Protein AF-A0AAV7RLX1-F1 (afdb_monomer)

Sequence (54 aa):
TFIYSLFTRGRPAPLQIVIMAVIFCSYNGFLQGHCMVYNAKYSDGWYMDMRFLS

Radius of gyration: 17.41 Å; Cα contacts (8 Å, |Δi|>4): 7; chains: 1; bounding box: 28×23×42 Å

Structure (mmCIF, N/CA/C/O backbone):
data_AF-A0AAV7RLX1-F1
#
_entry.id   AF-A0AAV7RLX1-F1
#
loop_
_atom_site.group_PDB
_atom_site.id
_atom_site.type_symbol
_atom_site.label_atom_id
_atom_site.label_alt_id
_atom_site.label_comp_id
_atom_site.label_asym_id
_atom_site.label_entity_id
_atom_site.label_seq_id
_atom_site.pdbx_PDB_ins_code
_atom_site.Cartn_x
_atom_site.Cartn_y
_atom_site.Cartn_z
_atom_site.occupancy
_atom_site.B_iso_or_equiv
_atom_site.auth_seq_id
_atom_site.auth_comp_id
_atom_site.auth_asym_id
_atom_site.auth_atom_id
_atom_site.pdbx_PDB_model_num
ATOM 1 N N . THR A 1 1 ? -1.595 7.560 4.333 1.00 55.03 1 THR A N 1
ATOM 2 C CA . THR A 1 1 ? -2.135 7.051 5.614 1.00 55.03 1 THR A CA 1
ATOM 3 C C . THR A 1 1 ? -1.608 7.790 6.834 1.00 55.03 1 THR A C 1
ATOM 5 O O . THR A 1 1 ? -2.430 8.204 7.628 1.00 55.03 1 THR A O 1
ATOM 8 N N . PHE A 1 2 ? -0.298 8.038 6.973 1.00 52.88 2 PHE A N 1
ATOM 9 C CA . PHE A 1 2 ? 0.282 8.584 8.214 1.00 52.88 2 PHE A CA 1
ATOM 10 C C . PHE A 1 2 ? -0.166 10.000 8.615 1.00 52.88 2 PHE A C 1
ATOM 12 O O . 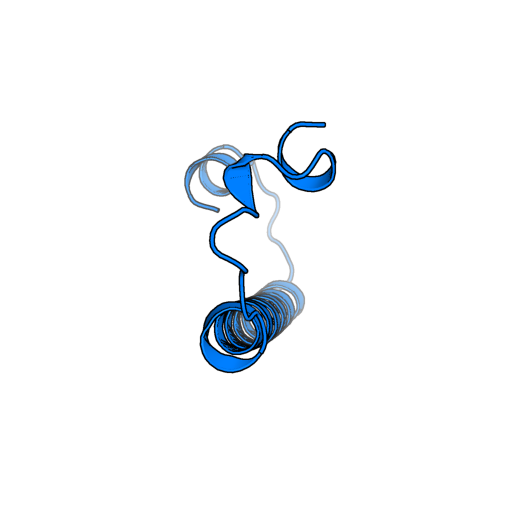PHE A 1 2 ? -0.417 10.235 9.786 1.00 52.88 2 PHE A O 1
ATOM 19 N N . ILE A 1 3 ? -0.311 10.939 7.676 1.00 59.53 3 ILE A N 1
ATOM 20 C CA . ILE A 1 3 ? -0.621 12.339 8.029 1.00 59.53 3 ILE A CA 1
ATOM 21 C C . ILE A 1 3 ? -2.121 12.539 8.320 1.00 59.53 3 ILE A C 1
ATOM 23 O O . ILE A 1 3 ? -2.483 13.173 9.306 1.00 59.53 3 ILE A O 1
AT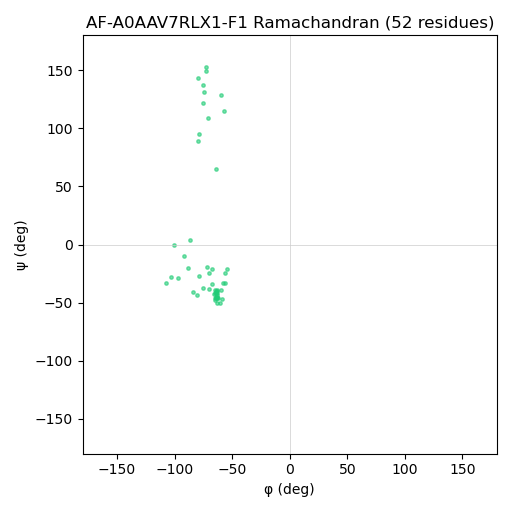OM 27 N N . TYR A 1 4 ? -3.008 11.959 7.502 1.00 56.12 4 TYR A N 1
ATOM 28 C CA . TYR A 1 4 ? -4.456 12.177 7.624 1.00 56.12 4 TYR A CA 1
ATOM 29 C C . TYR A 1 4 ? -5.085 11.408 8.800 1.00 56.12 4 TYR A C 1
ATOM 31 O O . TYR A 1 4 ? -5.937 11.960 9.487 1.00 56.12 4 TYR A O 1
ATOM 39 N N . SER A 1 5 ? -4.643 10.176 9.104 1.00 59.22 5 SER A N 1
ATOM 40 C CA . SER A 1 5 ? -5.208 9.390 10.220 1.00 59.22 5 SER A CA 1
ATOM 41 C C . SER A 1 5 ? -4.844 9.935 11.605 1.00 59.22 5 SER A C 1
ATOM 43 O O . SER A 1 5 ? -5.558 9.681 12.569 1.00 59.22 5 SER A O 1
ATOM 45 N N . LEU A 1 6 ? -3.730 10.669 11.719 1.00 54.19 6 LEU A N 1
ATOM 46 C CA . LEU A 1 6 ? -3.309 11.316 12.966 1.00 54.19 6 LEU A CA 1
ATOM 47 C C . LEU A 1 6 ? -4.086 12.612 13.239 1.00 54.19 6 LEU A C 1
ATOM 49 O O . LEU A 1 6 ? -4.263 12.985 14.394 1.00 54.19 6 LEU A O 1
ATOM 53 N N . PHE A 1 7 ? -4.577 13.278 12.189 1.00 56.94 7 PHE A N 1
ATOM 54 C CA . PHE A 1 7 ? -5.340 14.526 12.301 1.00 56.94 7 PHE A CA 1
ATOM 55 C C . PHE A 1 7 ? -6.857 14.327 12.391 1.00 56.94 7 PHE A C 1
ATOM 57 O O . PHE A 1 7 ? -7.591 15.269 12.700 1.00 56.94 7 PHE A O 1
ATOM 64 N N . THR A 1 8 ? -7.362 13.116 12.159 1.00 62.56 8 THR A N 1
ATOM 65 C CA . THR A 1 8 ? -8.779 12.825 12.378 1.00 62.56 8 THR A CA 1
ATOM 66 C C . THR A 1 8 ? -9.093 12.800 13.879 1.00 62.56 8 THR A C 1
ATOM 68 O O . THR A 1 8 ? -8.721 11.857 14.572 1.00 62.56 8 THR A O 1
ATOM 71 N N . ARG A 1 9 ? -9.824 13.810 14.385 1.00 58.19 9 ARG A N 1
ATOM 72 C CA . ARG A 1 9 ? -10.503 13.825 15.709 1.00 58.19 9 ARG A CA 1
ATOM 73 C C . ARG A 1 9 ? -11.607 12.747 15.765 1.00 58.19 9 ARG A C 1
ATOM 75 O O . ARG A 1 9 ? -12.795 13.062 15.781 1.00 58.19 9 ARG A O 1
ATOM 82 N N . GLY A 1 10 ? -11.223 11.474 15.685 1.00 64.19 10 GLY A N 1
ATOM 83 C CA . GLY A 1 10 ? -12.119 10.353 15.394 1.00 64.19 10 GLY A CA 1
ATOM 84 C C . GLY A 1 10 ? -13.028 9.931 16.554 1.00 64.19 10 GLY A C 1
ATOM 85 O O . GLY A 1 10 ? -12.585 9.800 17.691 1.00 64.19 10 GLY A O 1
ATOM 86 N N . ARG A 1 11 ? -14.302 9.650 16.238 1.00 67.25 11 ARG A N 1
ATOM 87 C CA . ARG A 1 11 ? -15.177 8.774 17.041 1.00 67.25 11 ARG A CA 1
ATOM 88 C C . ARG A 1 11 ? -14.743 7.310 16.858 1.00 67.25 11 ARG A C 1
ATOM 90 O O . ARG A 1 11 ? -14.211 6.996 15.793 1.00 67.25 11 ARG A O 1
ATOM 97 N N . PRO A 1 12 ? -14.974 6.417 17.841 1.00 65.75 12 PRO A N 1
ATOM 98 C CA . PRO A 1 12 ? -14.581 5.015 17.732 1.00 65.75 12 PRO A CA 1
ATOM 99 C C . PRO A 1 12 ? -15.225 4.381 16.495 1.00 65.75 12 PRO A C 1
ATOM 101 O O . PRO A 1 12 ? -16.448 4.290 16.390 1.00 65.75 12 PRO A O 1
ATOM 104 N N . ALA A 1 13 ? -14.387 3.987 15.537 1.00 67.25 13 ALA A N 1
ATOM 105 C CA . ALA A 1 13 ? -14.815 3.253 14.360 1.00 67.25 13 ALA A CA 1
ATOM 106 C C . ALA A 1 13 ? -14.991 1.766 14.722 1.00 67.25 13 ALA A C 1
ATOM 108 O O . ALA A 1 13 ? -14.196 1.234 15.502 1.00 67.25 13 ALA A O 1
ATOM 109 N N . PRO A 1 14 ? -15.994 1.068 14.164 1.00 79.75 14 PRO A N 1
ATOM 110 C CA . PRO A 1 14 ? -16.187 -0.356 14.417 1.00 79.75 14 PRO A CA 1
ATOM 111 C C . PRO A 1 14 ? -14.958 -1.160 13.977 1.00 79.75 14 PRO A C 1
ATOM 113 O O . PRO A 1 14 ? -14.523 -1.054 12.828 1.00 79.75 14 PRO A O 1
ATOM 116 N N . LEU A 1 15 ? -14.427 -2.007 14.865 1.00 76.19 15 LEU A N 1
ATOM 117 C CA . LEU A 1 15 ? -13.222 -2.812 14.604 1.00 76.19 15 LEU A C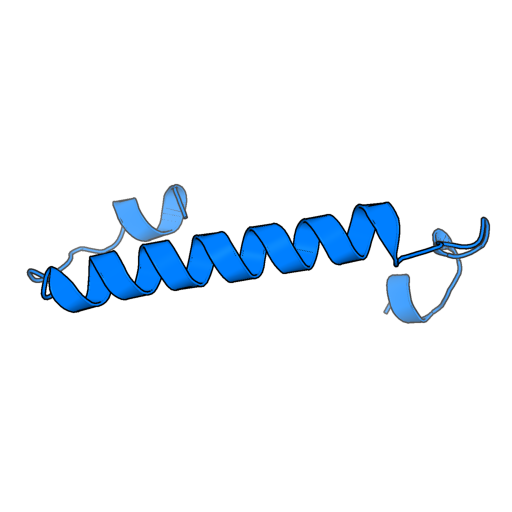A 1
ATOM 118 C C . LEU A 1 15 ? -13.355 -3.692 13.351 1.00 76.19 15 LEU A C 1
ATOM 120 O O . LEU A 1 15 ? -12.388 -3.870 12.615 1.00 76.19 15 LEU A O 1
ATOM 124 N N . GLN A 1 16 ? -14.564 -4.180 13.059 1.00 78.56 16 GLN A N 1
ATOM 125 C CA . GLN A 1 16 ? -14.850 -4.968 11.857 1.00 78.56 16 GLN A CA 1
ATOM 126 C C . GLN A 1 16 ? -14.549 -4.193 10.565 1.00 78.56 16 GLN A C 1
ATOM 128 O O . GLN A 1 16 ? -13.991 -4.758 9.628 1.00 78.56 16 GLN A O 1
ATOM 133 N N . ILE A 1 17 ? -14.858 -2.893 10.525 1.00 81.44 17 ILE A N 1
ATOM 134 C CA . ILE A 1 17 ? -14.607 -2.046 9.352 1.00 81.44 17 ILE A CA 1
ATOM 135 C C . ILE A 1 17 ? -13.106 -1.810 9.183 1.00 81.44 17 ILE A C 1
ATOM 137 O O . ILE A 1 17 ? -12.607 -1.845 8.063 1.00 81.44 17 ILE A O 1
ATOM 141 N N . VAL A 1 18 ? -12.371 -1.634 10.285 1.00 81.25 18 VAL A N 1
ATOM 142 C CA . VAL A 1 18 ? -10.912 -1.458 10.249 1.00 81.25 18 VAL A CA 1
ATOM 143 C C . VAL A 1 18 ? -10.226 -2.716 9.720 1.00 81.25 18 VAL A C 1
ATOM 145 O O . VAL A 1 18 ? -9.381 -2.615 8.837 1.00 81.25 18 VAL A O 1
ATOM 148 N N . ILE A 1 19 ? -10.617 -3.902 10.196 1.00 83.31 19 ILE A N 1
ATOM 149 C CA . ILE A 1 19 ? -10.045 -5.175 9.730 1.00 83.31 19 ILE A CA 1
ATOM 150 C C . ILE A 1 19 ? -10.324 -5.379 8.235 1.00 83.31 19 ILE A C 1
ATOM 152 O O . ILE A 1 19 ? -9.406 -5.690 7.477 1.00 83.31 19 ILE A O 1
ATOM 156 N N . MET A 1 20 ? -11.560 -5.136 7.789 1.00 83.81 20 MET A N 1
ATOM 157 C CA . MET A 1 20 ? -11.914 -5.229 6.367 1.00 83.81 20 MET A CA 1
ATOM 158 C C . MET A 1 20 ? -11.145 -4.211 5.518 1.00 83.81 20 MET A C 1
ATOM 160 O O . MET A 1 20 ? -10.657 -4.557 4.445 1.00 83.81 20 MET A O 1
ATOM 164 N N . ALA A 1 21 ? -10.972 -2.983 6.011 1.00 82.19 21 ALA A N 1
ATOM 165 C CA . ALA A 1 21 ? -10.187 -1.955 5.335 1.00 82.19 21 ALA A CA 1
ATOM 166 C C . ALA A 1 21 ? -8.702 -2.332 5.233 1.00 82.19 21 ALA A C 1
ATOM 168 O O . AL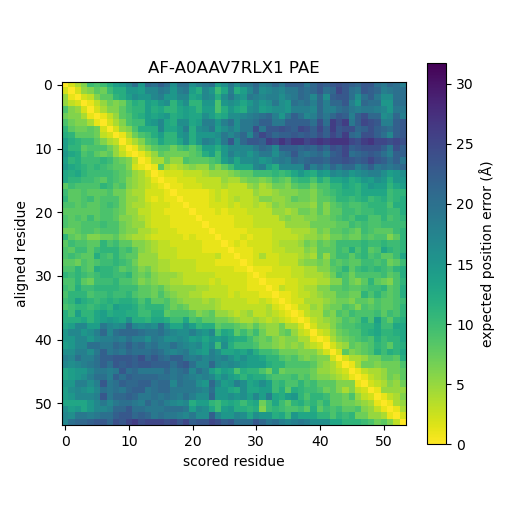A A 1 21 ? -8.093 -2.099 4.193 1.00 82.19 21 ALA A O 1
ATOM 169 N N . VAL A 1 22 ? -8.119 -2.944 6.269 1.00 85.81 22 VAL A N 1
ATOM 170 C CA . VAL A 1 22 ? -6.732 -3.434 6.234 1.00 85.81 22 VAL A CA 1
ATOM 171 C C . VAL A 1 22 ? -6.583 -4.524 5.175 1.00 85.81 22 VAL A C 1
ATOM 173 O O . VAL A 1 22 ? -5.719 -4.402 4.312 1.00 85.81 22 VAL A O 1
ATOM 176 N N . ILE A 1 23 ? -7.458 -5.534 5.180 1.00 88.62 23 ILE A N 1
ATOM 177 C CA . ILE A 1 23 ? -7.432 -6.625 4.192 1.00 88.62 23 ILE A CA 1
ATOM 178 C C . ILE A 1 23 ? -7.588 -6.069 2.772 1.00 88.62 23 ILE A C 1
ATOM 180 O O . ILE A 1 23 ? -6.810 -6.412 1.880 1.00 88.62 23 ILE A O 1
ATOM 184 N N . PHE A 1 24 ? -8.555 -5.173 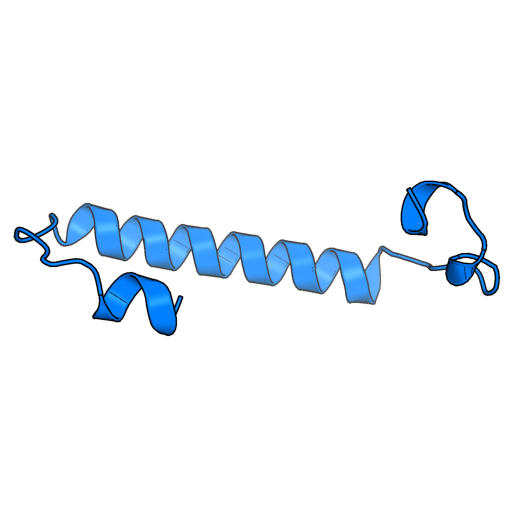2.569 1.00 88.38 24 PHE A N 1
ATOM 185 C CA . PHE A 1 24 ? -8.797 -4.538 1.279 1.00 88.38 24 PHE A CA 1
ATOM 186 C C . PHE A 1 24 ? -7.579 -3.734 0.813 1.00 88.38 24 PHE A C 1
ATOM 188 O O . PHE A 1 24 ? -7.111 -3.928 -0.307 1.00 88.38 24 PHE A O 1
ATOM 195 N N . CYS A 1 25 ? -7.023 -2.864 1.657 1.00 85.88 25 CYS A N 1
ATOM 196 C CA . CYS A 1 25 ? -5.858 -2.053 1.307 1.00 85.88 25 CYS A CA 1
ATOM 197 C C . CYS A 1 25 ? -4.618 -2.910 1.023 1.00 85.88 25 CYS A C 1
ATOM 199 O O . CYS A 1 25 ? -3.887 -2.615 0.078 1.00 85.88 25 CYS A O 1
ATOM 201 N N . SER A 1 26 ? -4.396 -3.984 1.785 1.00 88.94 26 SER A N 1
ATOM 202 C CA . SER A 1 26 ? -3.305 -4.930 1.530 1.00 88.94 26 SER A CA 1
ATOM 203 C C . SER A 1 26 ? -3.468 -5.637 0.186 1.00 88.94 26 SER A C 1
ATOM 205 O O . SER A 1 26 ? -2.512 -5.695 -0.585 1.00 88.94 26 SER A O 1
ATOM 207 N N . TYR A 1 27 ? -4.672 -6.125 -0.132 1.00 88.81 27 TYR A N 1
ATOM 208 C CA . TYR A 1 27 ? -4.937 -6.792 -1.407 1.00 88.81 27 TYR A CA 1
ATOM 209 C C . TYR A 1 27 ? -4.785 -5.840 -2.599 1.00 88.81 27 TYR A C 1
ATOM 211 O O . TYR A 1 27 ? -4.105 -6.167 -3.569 1.00 88.81 27 TYR A O 1
ATOM 219 N N . ASN A 1 28 ? -5.357 -4.637 -2.510 1.00 86.06 28 ASN A N 1
ATOM 220 C CA . ASN A 1 28 ? -5.264 -3.646 -3.581 1.00 86.06 28 ASN A CA 1
ATOM 221 C C . ASN A 1 28 ? -3.827 -3.158 -3.785 1.00 86.06 28 ASN A C 1
ATOM 223 O O . ASN A 1 28 ? -3.380 -3.069 -4.924 1.00 86.06 28 ASN A O 1
ATOM 227 N N . GLY A 1 29 ? -3.083 -2.898 -2.705 1.00 86.06 29 GLY A N 1
ATOM 228 C CA . GLY A 1 29 ? -1.676 -2.504 -2.797 1.00 86.06 29 GLY A CA 1
ATOM 229 C C . GLY A 1 29 ? -0.802 -3.606 -3.396 1.00 86.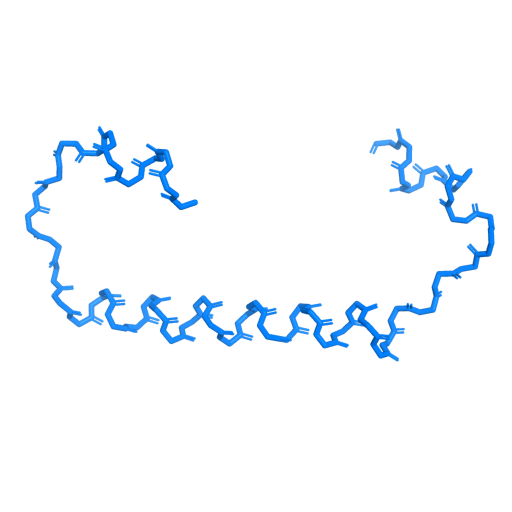06 29 GLY A C 1
ATOM 230 O O . GLY A 1 29 ? 0.034 -3.330 -4.256 1.00 86.06 29 GLY A O 1
ATOM 231 N N . PHE A 1 30 ? -1.034 -4.862 -3.004 1.00 87.56 30 PHE A N 1
ATOM 232 C CA . PHE A 1 30 ? -0.320 -6.005 -3.569 1.00 87.56 30 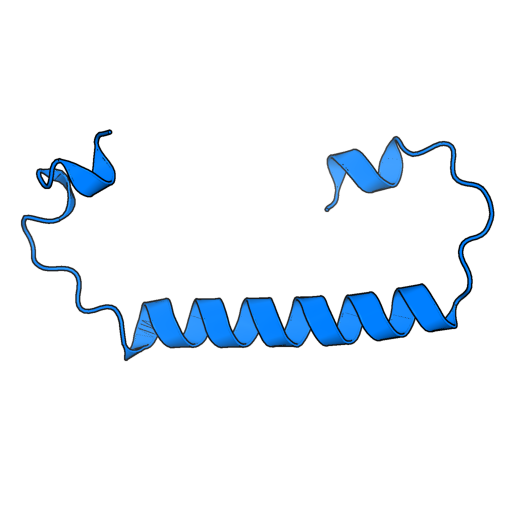PHE A CA 1
ATOM 233 C C . PHE A 1 30 ? -0.630 -6.191 -5.056 1.00 87.56 30 PHE A C 1
ATOM 235 O O . PHE A 1 30 ? 0.289 -6.323 -5.862 1.00 87.56 30 PHE A O 1
ATOM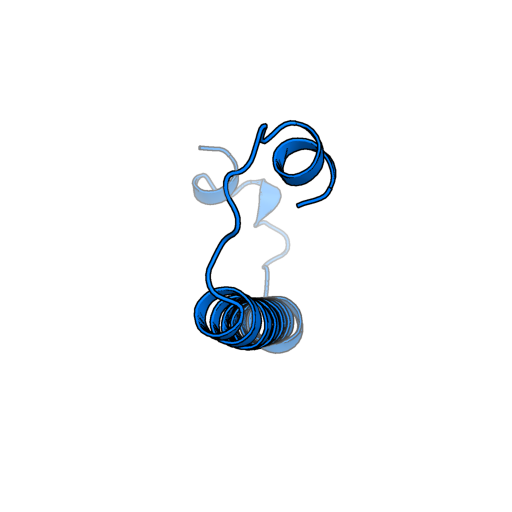 242 N N . LEU A 1 31 ? -1.908 -6.149 -5.439 1.00 82.88 31 LEU A N 1
ATOM 243 C CA . LEU A 1 31 ? -2.320 -6.309 -6.831 1.00 82.88 31 LEU A CA 1
ATOM 244 C C . LEU A 1 31 ? -1.813 -5.156 -7.708 1.00 82.88 31 LEU A C 1
ATOM 246 O O . LEU A 1 31 ? -1.309 -5.398 -8.805 1.00 82.88 31 LEU A O 1
ATOM 250 N N . GLN A 1 32 ? -1.888 -3.916 -7.216 1.00 85.38 32 GLN A N 1
ATOM 251 C CA . GLN A 1 32 ? -1.368 -2.736 -7.908 1.00 85.38 32 GLN A CA 1
ATOM 252 C C . GLN A 1 32 ? 0.154 -2.824 -8.091 1.00 85.38 32 GLN A C 1
ATOM 254 O O . GLN A 1 32 ? 0.653 -2.586 -9.191 1.00 85.38 32 GLN A O 1
ATOM 259 N N . GLY A 1 33 ? 0.888 -3.220 -7.046 1.00 82.44 33 GLY A N 1
ATOM 260 C CA . GLY A 1 33 ? 2.337 -3.416 -7.112 1.00 82.44 33 GLY A CA 1
ATOM 261 C C . GLY A 1 33 ? 2.734 -4.546 -8.062 1.00 82.44 33 GLY A C 1
ATOM 262 O O . GLY A 1 33 ? 3.608 -4.371 -8.907 1.00 82.44 33 GLY A O 1
ATOM 263 N N . HIS A 1 34 ? 2.046 -5.685 -7.991 1.00 83.81 34 HIS A N 1
ATOM 264 C CA . HIS A 1 34 ? 2.297 -6.821 -8.874 1.00 83.81 34 HIS A CA 1
ATOM 265 C C . HIS A 1 34 ? 2.012 -6.479 -10.344 1.00 83.81 34 HIS A C 1
ATOM 267 O O . HIS A 1 34 ? 2.798 -6.823 -11.226 1.00 83.81 34 HIS A O 1
ATOM 273 N N . CYS A 1 35 ? 0.922 -5.758 -10.616 1.00 78.69 35 CYS A N 1
ATOM 274 C CA . CYS A 1 35 ? 0.597 -5.299 -11.961 1.00 78.69 35 CYS A CA 1
ATOM 275 C C . CYS A 1 35 ? 1.669 -4.339 -12.500 1.00 78.69 35 CYS A C 1
ATOM 277 O O . CYS A 1 35 ? 2.125 -4.515 -13.628 1.00 78.69 35 CYS A O 1
ATOM 279 N N . MET A 1 36 ? 2.144 -3.388 -11.687 1.00 76.25 36 MET A N 1
ATOM 280 C CA . MET A 1 36 ? 3.193 -2.451 -12.109 1.00 76.25 36 MET A CA 1
ATOM 281 C C . MET A 1 36 ? 4.558 -3.104 -12.342 1.00 76.25 36 MET A C 1
ATOM 283 O O . MET A 1 36 ? 5.281 -2.665 -13.228 1.00 76.25 36 MET A O 1
ATOM 287 N N . VAL A 1 37 ? 4.925 -4.131 -11.573 1.00 76.88 37 VAL A N 1
ATOM 288 C CA . VAL A 1 37 ? 6.248 -4.770 -11.698 1.00 76.88 37 VAL A CA 1
ATOM 289 C C . VAL A 1 37 ? 6.276 -5.819 -12.808 1.00 76.88 37 VAL A C 1
ATOM 291 O O . VAL A 1 37 ? 7.253 -5.905 -13.546 1.00 76.88 37 VAL A O 1
ATOM 294 N N . TYR A 1 38 ? 5.220 -6.625 -12.936 1.00 72.56 38 TYR A N 1
ATOM 295 C CA . TYR A 1 38 ? 5.224 -7.771 -13.850 1.00 72.56 38 TYR A CA 1
ATOM 296 C C . TYR A 1 38 ? 4.436 -7.540 -15.140 1.00 72.56 38 TYR A C 1
ATOM 298 O O . TYR A 1 38 ? 4.746 -8.157 -16.157 1.00 72.56 38 TYR A O 1
ATOM 306 N N . ASN A 1 39 ? 3.408 -6.687 -15.114 1.00 62.59 39 ASN A N 1
ATOM 307 C CA . ASN A 1 39 ? 2.485 -6.522 -16.240 1.00 62.59 39 ASN A CA 1
ATOM 308 C C . ASN A 1 39 ? 2.691 -5.196 -16.985 1.00 62.59 39 ASN A C 1
ATOM 310 O O . ASN A 1 39 ? 2.546 -5.140 -18.205 1.00 62.59 39 ASN A O 1
ATOM 314 N N . ALA A 1 40 ? 3.083 -4.135 -16.278 1.00 63.59 40 ALA A N 1
ATOM 315 C CA . ALA A 1 40 ? 3.334 -2.837 -16.882 1.00 63.59 40 ALA A CA 1
ATOM 316 C C . ALA A 1 40 ? 4.721 -2.803 -17.544 1.00 63.59 40 ALA A C 1
ATOM 318 O O . ALA A 1 40 ? 5.729 -2.437 -16.943 1.00 63.59 40 ALA A O 1
ATOM 319 N N . LYS A 1 41 ? 4.773 -3.190 -18.822 1.00 67.94 41 LYS A N 1
ATOM 320 C CA . LYS A 1 41 ? 5.930 -2.922 -19.682 1.00 67.94 41 LYS A CA 1
ATOM 321 C C . LYS A 1 41 ? 5.867 -1.473 -20.160 1.00 67.94 41 LYS A C 1
ATOM 323 O O . LYS A 1 41 ? 5.189 -1.167 -21.139 1.00 67.94 41 LYS A O 1
ATOM 328 N N . TYR A 1 42 ? 6.558 -0.586 -19.455 1.00 67.12 42 TYR A N 1
ATOM 329 C CA . TYR A 1 42 ? 6.739 0.798 -19.884 1.00 67.12 42 TYR A CA 1
ATOM 330 C C . TYR A 1 42 ? 7.768 0.842 -21.021 1.00 67.12 42 TYR A C 1
ATOM 332 O O . TYR A 1 42 ? 8.885 0.358 -20.869 1.00 67.12 42 TYR A O 1
ATOM 340 N N . SER A 1 43 ? 7.374 1.371 -22.181 1.00 66.25 43 SER A N 1
ATOM 341 C CA . SER A 1 43 ? 8.295 1.629 -23.296 1.00 66.25 43 SER A CA 1
ATOM 342 C C . SER A 1 43 ? 9.190 2.828 -22.957 1.00 66.25 43 SER A C 1
ATOM 344 O O . SER A 1 43 ? 8.737 3.732 -22.257 1.00 66.25 43 SER A O 1
ATOM 346 N N . ASP A 1 44 ? 10.426 2.879 -23.463 1.00 66.75 44 ASP A N 1
ATOM 347 C CA . ASP A 1 44 ? 11.407 3.938 -23.150 1.00 66.75 44 ASP A CA 1
ATOM 348 C C . ASP A 1 44 ? 10.901 5.376 -23.415 1.00 66.75 44 ASP A C 1
ATOM 350 O O . ASP A 1 44 ? 11.392 6.334 -22.822 1.00 66.75 44 ASP A O 1
ATOM 354 N N . GLY A 1 45 ? 9.873 5.543 -24.258 1.00 67.19 45 GLY A N 1
ATOM 355 C CA . GLY A 1 45 ? 9.204 6.822 -24.526 1.00 67.19 45 GLY A CA 1
ATOM 356 C C . GLY A 1 45 ? 8.060 7.196 -23.572 1.00 67.19 45 GLY A C 1
ATOM 357 O O . GLY A 1 45 ? 7.413 8.215 -23.796 1.00 67.19 45 GLY A O 1
ATOM 358 N N . TRP A 1 46 ? 7.779 6.409 -22.526 1.00 68.75 46 TRP A N 1
ATOM 359 C CA . TRP A 1 46 ? 6.623 6.609 -21.634 1.00 68.75 46 TRP A CA 1
ATOM 360 C C . TRP A 1 46 ? 6.596 7.987 -20.956 1.00 68.75 46 TRP A C 1
ATOM 362 O O . TRP A 1 46 ? 5.531 8.568 -20.774 1.00 68.75 46 TRP A O 1
ATOM 372 N N . TYR A 1 47 ? 7.766 8.551 -20.652 1.00 60.16 47 TYR A N 1
ATOM 373 C CA . TYR A 1 47 ? 7.891 9.893 -20.071 1.00 60.16 47 TYR A CA 1
ATOM 374 C C . TYR A 1 47 ? 7.478 11.024 -21.023 1.00 60.16 47 TYR A C 1
ATOM 376 O O . TYR A 1 47 ? 7.165 12.119 -20.564 1.00 60.16 47 TYR A O 1
ATOM 384 N N . MET A 1 48 ? 7.479 10.765 -22.333 1.00 65.62 48 MET A N 1
ATOM 385 C CA . MET A 1 48 ? 7.070 11.714 -23.375 1.00 65.62 48 MET A CA 1
ATOM 386 C C . MET A 1 48 ? 5.647 11.447 -23.882 1.00 65.62 48 MET A C 1
ATOM 388 O O . MET A 1 48 ? 5.162 12.149 -24.769 1.00 65.62 48 MET A O 1
ATOM 392 N N . ASP A 1 49 ? 4.973 10.429 -23.345 1.00 67.06 49 ASP A N 1
ATOM 393 C CA . ASP A 1 49 ? 3.596 10.115 -23.697 1.00 67.06 49 ASP A CA 1
ATOM 394 C C . ASP A 1 49 ? 2.653 11.144 -23.051 1.00 67.06 49 ASP A C 1
ATOM 396 O O . ASP A 1 49 ? 2.735 11.417 -21.850 1.00 67.06 49 ASP A O 1
ATOM 400 N N . MET A 1 50 ? 1.723 11.707 -23.831 1.00 65.94 50 MET A N 1
ATOM 401 C CA . MET A 1 50 ? 0.759 12.707 -23.341 1.00 65.94 50 MET A CA 1
ATOM 402 C C . MET A 1 50 ? -0.057 12.202 -22.143 1.00 65.94 50 MET A C 1
ATOM 404 O O . MET A 1 50 ? -0.525 12.999 -21.340 1.00 65.94 50 MET A O 1
ATOM 408 N N . ARG A 1 51 ? -0.201 10.881 -21.993 1.00 66.19 51 ARG A N 1
ATOM 409 C CA . ARG A 1 51 ? -0.934 10.242 -20.888 1.00 66.19 51 ARG A CA 1
ATOM 410 C C . ARG A 1 51 ? -0.218 10.315 -19.537 1.00 66.19 51 ARG A C 1
ATOM 412 O O . ARG A 1 51 ? -0.862 10.105 -18.516 1.00 66.19 51 ARG A O 1
ATOM 419 N N . PHE A 1 52 ? 1.091 10.561 -19.533 1.00 61.19 52 PHE A N 1
ATOM 420 C CA . PHE A 1 52 ? 1.881 10.764 -18.316 1.00 61.19 52 PHE A CA 1
ATOM 421 C C . PHE A 1 52 ? 2.066 12.254 -17.994 1.00 61.19 52 PHE A C 1
ATOM 423 O O . PHE A 1 52 ? 2.220 12.615 -16.831 1.00 61.19 52 PHE A O 1
ATOM 430 N N . LEU A 1 53 ? 2.057 13.111 -19.022 1.00 60.09 53 LEU A N 1
ATOM 431 C CA . LEU A 1 53 ? 2.278 14.553 -18.884 1.00 60.09 53 LEU A CA 1
ATOM 432 C C . LEU A 1 53 ? 0.994 15.368 -18.616 1.00 60.09 53 LEU A C 1
ATOM 434 O O . LEU A 1 53 ? 1.105 16.510 -18.171 1.00 60.09 53 LEU A O 1
ATOM 438 N N .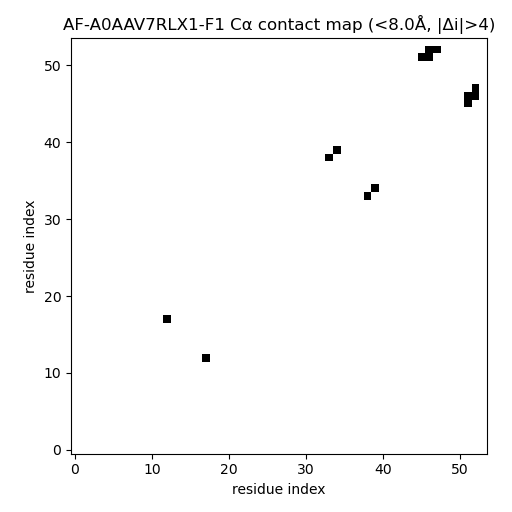 SER A 1 54 ? -0.190 14.825 -18.936 1.00 49.91 54 SER A N 1
ATOM 439 C CA . SER A 1 54 ? -1.496 15.492 -18.784 1.00 49.91 54 SER A CA 1
ATOM 440 C C . SER A 1 54 ? -2.142 15.305 -17.416 1.00 49.91 54 SER A C 1
ATOM 442 O O . SER A 1 54 ? -1.929 14.256 -16.774 1.00 49.91 54 SER A O 1
#

Foldseek 3Di:
DPPVVVPPPDDDDPVVVVVVVVVVVVVVVVVVVCCVPPPDPDDPCNCVDVVNVD

Solvent-accessible surface area (backbone atoms only — not comparable to full-atom values): 3471 Å² total; per-residue (Å²): 112,77,71,63,65,72,68,53,90,70,74,91,70,63,66,69,59,53,54,50,51,51,53,50,52,52,52,50,51,49,51,54,50,49,41,53,73,76,64,52,81,76,56,97,60,49,84,76,33,67,84,68,74,104

pLDDT: mean 71.8, std 11.34, range [49.91, 88.94]

InterPro domains:
  IPR001104 3-oxo-5-alpha-steroid 4-dehydrogenase, C-terminal [PF02544] (12-53)

Mean predicted aligned error: 10.72 Å

Secondary structure (DSSP, 8-state):
-HHHHHH-------HHHHHHHHHHHHHHHHHHHHIIIII----TTGGGSHHHH-

Organism: Pleurodeles waltl (NCBI:txid8319)